Protein AF-E2RZS9-F1 (afdb_monomer)

Organism: NCBI:txid644957

Mean predicted aligned error: 4.1 Å

Radius of gyration: 18.21 Å; Cα contacts (8 Å, |Δi|>4): 85; chains: 1; bounding box: 42×23×46 Å

Structure (mmCIF, N/CA/C/O backbone):
data_AF-E2RZS9-F1
#
_entry.id   AF-E2RZS9-F1
#
loop_
_atom_site.group_PDB
_atom_site.id
_atom_site.type_symbol
_atom_site.label_atom_id
_atom_site.label_alt_id
_atom_site.label_comp_id
_atom_site.label_asym_id
_atom_site.label_entity_id
_atom_site.label_seq_id
_atom_site.pdbx_PDB_ins_code
_atom_site.Cartn_x
_atom_site.Cartn_y
_atom_site.Cartn_z
_atom_site.occupancy
_atom_site.B_iso_or_equiv
_atom_site.auth_seq_id
_atom_site.auth_comp_id
_atom_site.auth_asym_id
_atom_site.auth_atom_id
_atom_site.pdbx_PDB_model_num
ATOM 1 N N . MET A 1 1 ? 0.043 7.032 -14.639 1.00 73.88 1 MET A N 1
ATOM 2 C CA . MET A 1 1 ? 0.196 6.410 -15.979 1.00 73.88 1 MET A CA 1
ATOM 3 C C . MET A 1 1 ? 0.777 7.435 -16.951 1.00 73.88 1 MET A C 1
ATOM 5 O O . MET A 1 1 ? 0.590 8.620 -16.718 1.00 73.88 1 MET A O 1
ATOM 9 N N . THR A 1 2 ? 1.499 7.006 -17.994 1.00 92.00 2 THR A N 1
ATOM 10 C CA . THR A 1 2 ? 2.160 7.893 -18.980 1.00 92.00 2 THR A CA 1
ATOM 11 C C . THR A 1 2 ? 1.477 7.817 -20.345 1.00 92.00 2 THR A C 1
ATOM 13 O O . THR A 1 2 ? 0.987 6.758 -20.728 1.00 92.00 2 THR A O 1
ATOM 16 N N . ASN A 1 3 ? 1.484 8.920 -21.095 1.00 92.12 3 ASN A N 1
ATOM 17 C CA . ASN A 1 3 ? 0.992 8.988 -22.474 1.00 92.12 3 ASN A CA 1
ATOM 18 C C . ASN A 1 3 ? 2.070 8.670 -23.528 1.00 92.12 3 ASN A C 1
ATOM 20 O O . ASN A 1 3 ? 1.759 8.582 -24.712 1.00 92.12 3 ASN A O 1
ATOM 24 N N . ASN A 1 4 ? 3.335 8.496 -23.126 1.00 93.94 4 ASN A N 1
ATOM 25 C CA . ASN A 1 4 ? 4.421 8.143 -24.038 1.00 93.94 4 ASN A CA 1
ATOM 26 C C . ASN A 1 4 ? 5.435 7.224 -23.344 1.00 93.94 4 ASN A C 1
ATOM 28 O O . ASN A 1 4 ? 6.330 7.676 -22.627 1.00 93.94 4 ASN A O 1
ATOM 32 N N . ARG A 1 5 ? 5.301 5.915 -23.588 1.00 92.62 5 ARG A N 1
ATOM 33 C CA . ARG A 1 5 ? 6.156 4.880 -22.984 1.00 92.62 5 ARG A CA 1
ATOM 34 C C . ARG A 1 5 ? 7.629 5.032 -23.366 1.00 92.62 5 ARG A C 1
ATOM 36 O O . ARG A 1 5 ? 8.482 4.824 -22.510 1.00 92.62 5 ARG A O 1
ATOM 43 N N . ASN A 1 6 ? 7.928 5.432 -24.605 1.00 93.69 6 ASN A N 1
ATOM 44 C CA . ASN A 1 6 ? 9.306 5.581 -25.082 1.00 93.69 6 ASN A CA 1
ATOM 45 C C . ASN A 1 6 ? 10.021 6.729 -24.366 1.00 93.69 6 ASN A C 1
ATOM 47 O O . ASN A 1 6 ? 11.148 6.553 -23.906 1.00 93.69 6 ASN A O 1
ATOM 51 N N . ARG A 1 7 ? 9.344 7.876 -24.206 1.00 95.56 7 ARG A N 1
ATOM 52 C CA . ARG A 1 7 ? 9.889 9.012 -23.449 1.00 95.56 7 ARG A CA 1
ATOM 53 C C . ARG A 1 7 ? 10.149 8.624 -21.994 1.00 95.56 7 ARG A C 1
ATOM 55 O O . ARG A 1 7 ? 11.265 8.789 -21.515 1.00 95.56 7 ARG A O 1
ATOM 62 N N . THR A 1 8 ? 9.156 8.035 -21.326 1.00 95.69 8 THR A N 1
ATOM 63 C CA . THR A 1 8 ? 9.287 7.629 -19.920 1.00 95.69 8 THR A CA 1
ATOM 64 C C . THR A 1 8 ? 10.393 6.591 -19.720 1.00 95.69 8 THR A C 1
ATO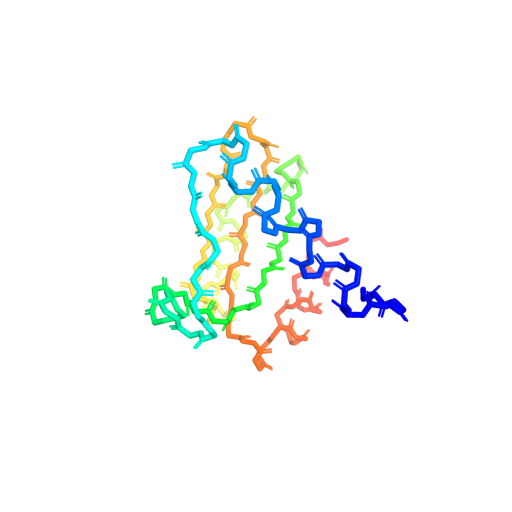M 66 O O . THR A 1 8 ? 11.180 6.720 -18.790 1.00 95.69 8 THR A O 1
ATOM 69 N N . ALA A 1 9 ? 10.523 5.591 -20.597 1.00 93.62 9 ALA A N 1
ATOM 70 C CA . ALA A 1 9 ? 11.586 4.591 -20.484 1.00 93.62 9 ALA A CA 1
ATOM 71 C C . ALA A 1 9 ? 12.994 5.208 -20.593 1.00 93.62 9 ALA A C 1
ATOM 73 O O . ALA A 1 9 ? 13.906 4.805 -19.869 1.00 93.62 9 ALA A O 1
ATOM 74 N N . SER A 1 10 ? 13.180 6.184 -21.485 1.00 95.69 10 SER A N 1
ATOM 75 C CA . SER A 1 10 ? 14.451 6.903 -21.626 1.00 95.69 10 SER A CA 1
ATOM 76 C C . SER A 1 10 ? 14.748 7.803 -20.424 1.00 95.69 10 SER A C 1
ATOM 78 O O . SER A 1 10 ? 15.871 7.789 -19.926 1.00 95.69 10 SER A O 1
ATOM 80 N N . GLU A 1 11 ? 13.749 8.527 -19.911 1.00 96.44 11 GLU A N 1
ATOM 81 C CA . GLU A 1 11 ? 13.883 9.358 -18.704 1.00 96.44 11 GLU A CA 1
ATOM 82 C C . GLU A 1 11 ? 14.259 8.520 -17.474 1.00 96.44 11 GLU A C 1
ATOM 84 O O . GLU A 1 11 ? 15.195 8.871 -16.756 1.00 96.44 11 GLU A O 1
ATOM 89 N N . ILE A 1 12 ? 13.599 7.374 -17.261 1.00 95.88 12 ILE A N 1
ATOM 90 C CA . ILE A 1 12 ? 13.908 6.472 -16.143 1.00 95.88 12 ILE A CA 1
ATOM 91 C C . ILE A 1 12 ? 15.335 5.926 -16.267 1.00 95.88 12 ILE A C 1
ATOM 93 O O . ILE A 1 12 ? 16.092 5.998 -15.301 1.00 95.88 12 ILE A O 1
ATOM 97 N N . ARG A 1 13 ? 15.754 5.455 -17.453 1.00 95.50 13 ARG A N 1
ATOM 98 C CA . ARG A 1 13 ? 17.143 5.007 -17.676 1.00 95.50 13 ARG A CA 1
ATOM 99 C C . ARG A 1 13 ? 18.159 6.094 -17.345 1.00 95.50 13 ARG A C 1
ATOM 101 O O . ARG A 1 13 ? 19.119 5.830 -16.626 1.00 95.50 13 ARG A O 1
ATOM 108 N N . TYR A 1 14 ? 17.918 7.316 -17.817 1.00 96.69 14 TYR A N 1
ATOM 109 C CA . TYR A 1 14 ? 18.792 8.451 -17.541 1.00 96.69 14 TYR A CA 1
ATOM 110 C C . TYR A 1 14 ? 18.916 8.748 -16.037 1.00 96.69 14 TYR A C 1
ATOM 112 O O . TYR A 1 14 ? 20.025 8.978 -15.551 1.00 96.69 14 TYR A O 1
ATOM 120 N N . ILE A 1 15 ? 17.811 8.695 -15.281 1.00 96.88 15 ILE A N 1
ATOM 121 C CA . ILE A 1 15 ? 17.818 8.898 -13.822 1.00 96.88 15 ILE A CA 1
ATOM 122 C C . ILE A 1 15 ? 18.706 7.861 -13.124 1.00 96.88 15 ILE A C 1
ATOM 124 O O . ILE A 1 15 ? 19.545 8.244 -12.305 1.00 96.88 15 ILE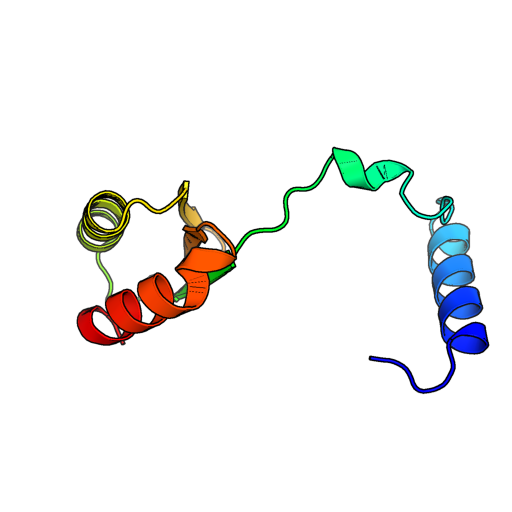 A O 1
ATOM 128 N N . PHE A 1 16 ? 18.564 6.575 -13.468 1.00 96.50 16 PHE A N 1
ATOM 129 C CA . PHE A 1 16 ? 19.397 5.506 -12.908 1.00 96.50 16 PHE A CA 1
ATOM 130 C C . PHE A 1 16 ? 20.881 5.731 -13.224 1.00 96.50 16 PHE A C 1
ATOM 132 O O . PHE A 1 16 ? 21.697 5.779 -12.301 1.00 96.50 16 PHE A O 1
ATOM 139 N N . SER A 1 17 ? 21.229 5.966 -14.495 1.00 96.62 17 SER A N 1
ATOM 140 C CA . SER A 1 17 ? 22.624 6.165 -14.909 1.00 96.62 17 SER A CA 1
ATOM 141 C C . SER A 1 17 ? 23.274 7.379 -14.238 1.00 96.62 17 SER A C 1
ATOM 143 O O . SER A 1 17 ? 24.416 7.294 -13.791 1.00 96.62 17 SER A O 1
ATOM 145 N N . ARG A 1 18 ? 22.547 8.496 -14.076 1.00 97.31 18 ARG A N 1
ATOM 146 C CA . ARG A 1 18 ? 23.059 9.705 -13.400 1.00 97.31 18 ARG A CA 1
ATOM 147 C C . ARG A 1 18 ? 23.378 9.474 -11.918 1.00 97.31 18 ARG A C 1
ATOM 149 O O . ARG A 1 18 ? 24.171 10.216 -11.342 1.00 97.31 18 ARG A O 1
ATOM 156 N N . LYS A 1 19 ? 22.751 8.478 -11.288 1.00 96.81 19 LYS A N 1
ATOM 157 C CA . LYS A 1 19 ? 22.968 8.102 -9.883 1.00 96.81 19 LYS A CA 1
ATOM 158 C C . LYS A 1 19 ? 23.858 6.863 -9.721 1.00 96.81 19 LYS A C 1
ATOM 160 O O . LYS A 1 19 ? 23.960 6.348 -8.615 1.00 96.81 19 LYS A O 1
ATOM 165 N N . GLY A 1 20 ? 24.515 6.410 -10.794 1.00 96.00 20 GLY A N 1
ATOM 166 C CA . GLY A 1 20 ? 25.425 5.260 -10.766 1.00 96.00 20 GLY A CA 1
ATOM 167 C C . GLY A 1 20 ? 24.729 3.894 -10.741 1.00 96.00 20 GLY A C 1
ATOM 168 O O . GLY A 1 20 ? 25.375 2.894 -10.450 1.00 96.00 20 GLY A O 1
ATOM 169 N N . GLY A 1 21 ? 23.426 3.841 -11.029 1.00 96.00 21 GLY A N 1
ATOM 170 C CA . GLY A 1 21 ? 22.651 2.606 -11.149 1.00 96.00 21 GLY A CA 1
ATOM 171 C C . GLY A 1 21 ? 22.309 2.256 -12.599 1.00 96.00 21 GLY A C 1
ATOM 172 O O . GLY A 1 21 ? 22.653 2.978 -13.537 1.00 96.00 21 GLY A O 1
ATOM 173 N N . ASN A 1 22 ? 21.573 1.158 -12.785 1.00 95.50 22 ASN A N 1
ATOM 174 C CA . ASN A 1 22 ? 21.065 0.735 -14.090 1.00 95.50 22 ASN A CA 1
ATOM 175 C C . ASN A 1 22 ? 19.611 0.250 -13.990 1.00 95.50 22 ASN A C 1
ATOM 177 O O . ASN A 1 22 ? 19.236 -0.390 -13.008 1.00 95.50 22 ASN A O 1
ATOM 181 N N . LEU A 1 23 ? 18.806 0.539 -15.015 1.00 95.25 23 LEU A N 1
ATOM 182 C CA . LEU A 1 23 ? 17.465 -0.024 -15.147 1.00 95.25 23 LEU A CA 1
ATOM 183 C C . LEU A 1 23 ? 17.589 -1.442 -15.713 1.00 95.25 23 LEU A C 1
ATOM 185 O O . LEU A 1 23 ? 18.005 -1.615 -16.858 1.00 95.25 23 LEU A O 1
ATOM 189 N N . GLY A 1 24 ? 17.231 -2.441 -14.910 1.00 93.06 24 GLY A N 1
ATOM 190 C CA . GLY A 1 24 ? 17.246 -3.839 -15.331 1.00 93.06 24 GLY A CA 1
ATOM 191 C C . GLY A 1 24 ? 16.106 -4.210 -16.283 1.00 93.06 24 GLY A C 1
ATOM 192 O O . GLY A 1 24 ? 15.217 -3.411 -16.590 1.00 93.06 24 GLY A O 1
ATOM 193 N N . GLU A 1 25 ? 16.137 -5.455 -16.749 1.00 94.31 25 GLU A N 1
ATOM 194 C CA . GLU A 1 25 ? 15.070 -6.026 -17.568 1.00 94.31 25 GLU A CA 1
ATOM 195 C C . GLU A 1 25 ? 13.779 -6.229 -16.766 1.00 94.31 25 GLU A C 1
ATOM 197 O O . GLU A 1 25 ? 13.772 -6.281 -15.533 1.00 94.31 25 GLU A O 1
ATOM 202 N N . THR A 1 26 ? 12.655 -6.354 -17.474 1.00 93.31 26 THR A N 1
ATOM 203 C CA . THR A 1 26 ? 11.365 -6.634 -16.835 1.00 93.31 26 THR A CA 1
ATOM 204 C C . THR A 1 26 ? 11.454 -7.914 -16.007 1.00 93.31 26 THR A C 1
ATOM 206 O O . THR A 1 26 ? 11.731 -8.983 -16.536 1.00 93.31 26 THR A O 1
ATOM 209 N N . GLY A 1 27 ? 11.202 -7.792 -14.703 1.00 93.12 27 GLY A N 1
ATOM 210 C CA . GLY A 1 27 ? 11.177 -8.918 -13.772 1.00 93.12 27 GLY A CA 1
ATOM 211 C C . GLY A 1 27 ? 12.463 -9.147 -12.972 1.00 93.12 27 GLY A C 1
ATOM 212 O O . GLY A 1 27 ? 12.402 -9.899 -12.002 1.00 93.12 27 GLY A O 1
ATOM 213 N N . CYS A 1 28 ? 13.579 -8.469 -13.280 1.00 95.75 28 CYS 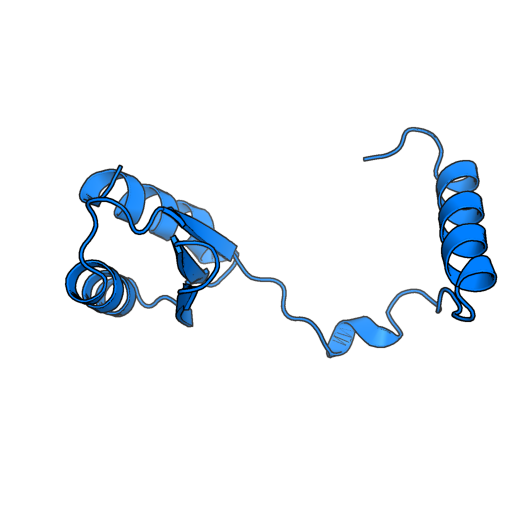A N 1
ATOM 214 C CA . CYS A 1 28 ? 14.899 -8.764 -12.694 1.00 95.75 28 CYS A CA 1
ATOM 215 C C . CYS A 1 28 ? 14.975 -8.703 -11.157 1.00 95.75 28 CYS A C 1
ATOM 217 O O . CYS A 1 28 ? 15.818 -9.365 -10.565 1.00 95.75 28 CYS A O 1
ATOM 219 N N . VAL A 1 29 ? 14.097 -7.928 -10.517 1.00 95.81 29 VAL A N 1
ATOM 220 C CA . VAL A 1 29 ? 13.977 -7.814 -9.052 1.00 95.81 29 VAL A CA 1
ATOM 221 C C . VAL A 1 29 ? 12.558 -8.094 -8.563 1.00 95.81 29 VAL A C 1
ATOM 223 O O . VAL A 1 29 ? 12.276 -7.931 -7.386 1.00 95.81 29 VAL A O 1
ATOM 226 N N . SER A 1 30 ? 11.646 -8.499 -9.454 1.00 95.19 30 SER A N 1
ATOM 227 C CA . SER A 1 30 ? 10.216 -8.633 -9.128 1.00 95.19 30 SER A CA 1
ATOM 228 C C . SER A 1 30 ? 9.943 -9.640 -8.012 1.00 95.19 30 SER A C 1
ATOM 230 O O . SER A 1 30 ? 9.067 -9.408 -7.194 1.00 95.19 30 SER A O 1
ATOM 232 N N . TYR A 1 31 ? 10.743 -10.702 -7.932 1.00 94.50 31 TYR A N 1
ATOM 233 C CA . TYR A 1 31 ? 10.641 -11.741 -6.907 1.00 94.50 31 TYR A CA 1
ATOM 234 C C . TYR A 1 31 ? 11.010 -11.264 -5.491 1.00 94.50 31 TYR A C 1
ATOM 236 O O . TYR A 1 31 ? 10.806 -12.005 -4.537 1.00 94.50 31 TYR A O 1
ATOM 244 N N . LEU A 1 32 ? 11.584 -10.063 -5.349 1.00 97.62 32 LEU A N 1
ATOM 245 C CA . LEU A 1 32 ? 11.889 -9.450 -4.053 1.00 97.62 32 LEU A CA 1
ATOM 246 C C . LEU A 1 32 ? 10.698 -8.674 -3.471 1.00 97.62 32 LEU A C 1
ATOM 248 O O . LEU A 1 32 ? 10.814 -8.143 -2.370 1.00 97.62 32 LEU A O 1
ATOM 252 N N . PHE A 1 33 ? 9.592 -8.554 -4.213 1.00 96.06 33 PHE A N 1
ATOM 253 C CA . PHE A 1 33 ? 8.449 -7.731 -3.834 1.00 96.06 33 PHE A CA 1
ATOM 254 C C . PHE A 1 33 ? 7.146 -8.521 -3.910 1.00 96.06 33 PHE A C 1
ATOM 256 O O . PHE A 1 33 ? 6.849 -9.154 -4.924 1.00 96.06 33 PHE A O 1
ATOM 263 N N . ASP A 1 34 ? 6.324 -8.370 -2.876 1.00 95.12 34 ASP A N 1
ATOM 264 C CA . ASP A 1 34 ? 4.950 -8.855 -2.858 1.00 95.12 34 ASP A CA 1
ATOM 265 C C . ASP A 1 34 ? 3.973 -7.741 -3.247 1.00 95.12 34 ASP A C 1
ATOM 267 O O . ASP A 1 34 ? 4.124 -6.577 -2.868 1.00 95.12 34 ASP A O 1
ATOM 271 N N . HIS A 1 35 ? 2.932 -8.098 -4.000 1.00 96.50 35 HIS A N 1
ATOM 272 C CA . HIS A 1 35 ? 1.811 -7.197 -4.245 1.00 96.50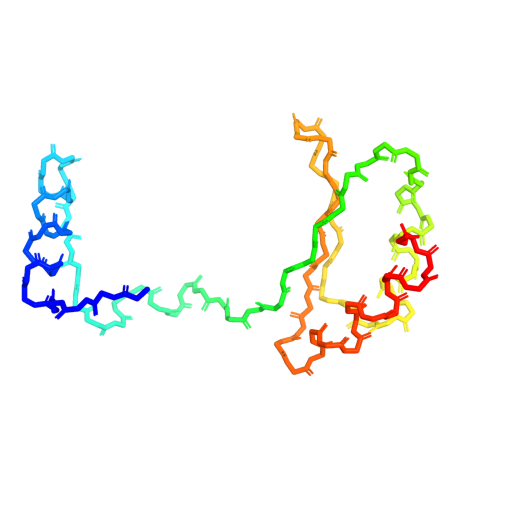 35 HIS A CA 1
ATOM 273 C C . HIS A 1 35 ? 0.829 -7.314 -3.078 1.00 96.50 35 HIS A C 1
ATOM 275 O O . HIS A 1 35 ? 0.240 -8.376 -2.871 1.00 96.50 35 HIS A O 1
ATOM 281 N N . VAL A 1 36 ? 0.657 -6.224 -2.329 1.00 97.50 36 VAL A N 1
ATOM 282 C CA . VAL A 1 36 ? -0.148 -6.162 -1.100 1.00 97.50 36 VAL A CA 1
ATOM 283 C C . VAL A 1 36 ? -1.059 -4.935 -1.100 1.00 97.50 36 VAL A C 1
ATOM 285 O O . VAL 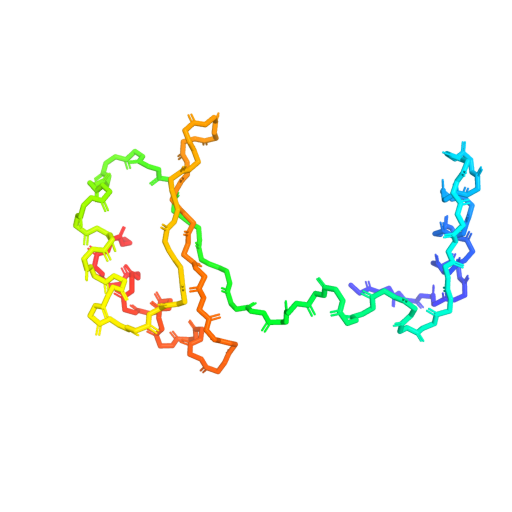A 1 36 ? -0.809 -3.957 -1.806 1.00 97.50 36 VAL A O 1
ATOM 288 N N . GLY A 1 37 ? -2.126 -4.983 -0.307 1.00 97.75 37 GLY A N 1
ATOM 289 C CA . GLY A 1 37 ? -2.901 -3.801 0.054 1.00 97.75 37 GLY A CA 1
ATOM 290 C C . GLY A 1 37 ? -2.225 -3.060 1.206 1.00 97.75 37 GLY A C 1
ATOM 291 O O . GLY A 1 37 ? -1.810 -3.695 2.172 1.00 97.75 37 GLY A O 1
ATOM 292 N N . LEU A 1 38 ? -2.141 -1.732 1.110 1.00 97.62 38 LEU A N 1
ATOM 293 C CA . LEU A 1 38 ? -1.552 -0.856 2.126 1.00 97.62 38 LEU A CA 1
ATOM 294 C C . LEU A 1 38 ? -2.589 0.187 2.552 1.00 97.62 38 LEU A C 1
ATOM 296 O O . LEU A 1 38 ? -3.081 0.947 1.716 1.00 97.62 38 LEU A O 1
ATOM 300 N N . ILE A 1 39 ? -2.928 0.218 3.837 1.00 97.31 39 ILE A N 1
ATOM 301 C CA . ILE A 1 39 ? -3.849 1.186 4.440 1.00 97.31 39 ILE A CA 1
ATOM 302 C C . ILE A 1 39 ? -3.071 1.946 5.510 1.00 97.31 39 ILE A C 1
ATOM 304 O O . ILE A 1 39 ? -2.347 1.340 6.294 1.00 97.31 39 ILE A O 1
ATOM 308 N N . VAL A 1 40 ? -3.190 3.272 5.521 1.00 96.75 40 VAL A N 1
ATOM 309 C CA . VAL A 1 40 ? -2.374 4.139 6.375 1.00 96.75 40 VAL A CA 1
ATOM 310 C C . VAL A 1 40 ? -3.274 5.103 7.132 1.00 96.75 40 VAL A C 1
ATOM 312 O O . VAL A 1 40 ? -4.068 5.817 6.519 1.00 96.75 40 VAL A O 1
ATOM 315 N N . TYR A 1 41 ? -3.119 5.132 8.451 1.00 95.75 41 TYR A N 1
ATOM 316 C CA . TYR A 1 41 ? -3.786 6.062 9.358 1.00 95.75 41 TYR A CA 1
ATOM 317 C C . TYR A 1 41 ? -2.761 6.978 10.017 1.00 95.75 41 TYR A C 1
ATOM 319 O O . TYR A 1 41 ? -1.619 6.580 10.237 1.00 95.75 41 TYR A O 1
ATOM 327 N N . LYS A 1 42 ? -3.175 8.198 10.367 1.00 95.56 42 LYS A N 1
ATOM 328 C CA . LYS A 1 42 ? -2.421 9.006 11.331 1.00 95.56 42 LYS A CA 1
ATOM 329 C C . LYS A 1 42 ? -2.567 8.383 12.715 1.00 95.56 42 LYS A C 1
ATOM 331 O O . LYS A 1 42 ? -3.653 7.927 13.055 1.00 95.56 42 LYS A O 1
ATOM 336 N N . ALA A 1 43 ? -1.497 8.389 13.499 1.00 93.94 43 ALA A N 1
ATOM 337 C CA . ALA A 1 43 ? -1.519 7.888 14.869 1.00 93.94 43 ALA A CA 1
ATOM 338 C C . ALA A 1 43 ? -2.343 8.787 15.807 1.00 93.94 43 ALA A C 1
ATOM 340 O O . ALA A 1 43 ? -2.878 8.334 16.815 1.00 93.94 43 ALA A O 1
ATOM 341 N N . GLU A 1 44 ? -2.476 10.071 15.466 1.00 93.38 44 GLU A N 1
ATOM 342 C CA . GLU A 1 44 ? -3.219 11.044 16.262 1.00 93.38 44 GLU A CA 1
ATOM 343 C C . GLU A 1 44 ? -4.672 10.601 16.510 1.00 93.38 44 GLU A C 1
ATOM 345 O O . GLU A 1 44 ? -5.455 10.417 15.579 1.00 93.38 44 GLU A O 1
ATOM 350 N N . GLY A 1 45 ? -5.035 10.463 17.788 1.00 88.81 45 GLY A N 1
ATOM 351 C CA . GLY A 1 45 ? -6.396 10.125 18.209 1.00 88.81 45 GLY A CA 1
ATOM 352 C C . GLY A 1 45 ? -6.778 8.650 18.060 1.00 88.81 45 GLY A C 1
ATOM 353 O O . GLY A 1 45 ? -7.910 8.298 18.384 1.00 88.81 45 GLY A O 1
ATOM 354 N N . ILE A 1 46 ? -5.857 7.787 17.625 1.00 93.50 46 ILE A N 1
ATOM 355 C CA . ILE A 1 46 ? -6.080 6.347 17.490 1.00 93.50 46 ILE A CA 1
ATOM 356 C C . ILE A 1 46 ? -5.142 5.617 18.450 1.00 93.50 46 ILE A C 1
ATOM 358 O O . ILE A 1 46 ? -3.947 5.880 18.490 1.00 93.50 46 ILE A O 1
ATOM 362 N N . ASN A 1 47 ? -5.676 4.686 19.239 1.00 94.62 47 ASN A N 1
ATOM 363 C CA . ASN A 1 47 ? -4.846 3.813 20.059 1.00 94.62 47 ASN A CA 1
ATOM 364 C C . ASN A 1 47 ? -4.300 2.663 19.194 1.00 94.62 47 ASN A C 1
ATOM 366 O O . ASN A 1 47 ? -5.072 1.951 18.547 1.00 94.62 47 ASN A O 1
ATOM 370 N N . PHE A 1 48 ? -2.977 2.474 19.192 1.00 95.00 48 PHE A N 1
ATOM 371 C CA . PHE A 1 48 ? -2.332 1.408 18.425 1.00 95.00 48 PHE A CA 1
ATOM 372 C C . PHE A 1 48 ? -2.837 0.009 18.794 1.00 95.00 48 PHE A C 1
ATOM 374 O O . PHE A 1 48 ? -3.054 -0.807 17.906 1.00 95.00 48 PHE A O 1
ATOM 381 N N . GLU A 1 49 ? -3.048 -0.278 20.077 1.00 96.06 49 GLU A N 1
ATOM 382 C CA . GLU A 1 49 ? -3.477 -1.594 20.558 1.00 96.06 49 GLU A CA 1
ATOM 383 C C . GLU A 1 49 ? -4.876 -1.949 20.035 1.00 96.06 49 GLU A C 1
ATOM 385 O O . GLU A 1 49 ? -5.097 -3.061 19.553 1.00 96.06 49 GLU A O 1
ATOM 390 N N . ASP A 1 50 ? -5.800 -0.984 20.021 1.00 96.12 50 ASP A N 1
ATOM 391 C CA . ASP A 1 50 ? -7.141 -1.167 19.452 1.00 96.12 50 ASP A CA 1
ATOM 392 C C . ASP A 1 50 ? -7.088 -1.444 17.944 1.00 96.12 50 ASP A C 1
ATOM 394 O O . ASP A 1 50 ? -7.814 -2.303 17.429 1.00 96.12 50 ASP A O 1
ATOM 398 N N . LEU A 1 51 ? -6.223 -0.719 17.231 1.00 96.25 51 LEU A N 1
ATOM 399 C CA . LEU A 1 51 ? -6.025 -0.870 15.793 1.00 96.25 51 LEU A CA 1
ATOM 400 C C . LEU A 1 51 ? -5.363 -2.213 15.456 1.00 96.25 51 LEU A C 1
ATOM 402 O O . LEU A 1 51 ? -5.803 -2.908 14.539 1.00 96.25 51 LEU A O 1
ATOM 406 N N . PHE A 1 52 ? -4.348 -2.600 16.225 1.00 97.31 52 PHE A N 1
ATOM 407 C CA . PHE A 1 52 ? -3.634 -3.866 16.107 1.00 97.31 52 PHE A CA 1
ATOM 408 C C . PHE A 1 52 ? -4.566 -5.057 16.338 1.00 97.31 52 PHE A C 1
ATOM 410 O O . PHE A 1 52 ? -4.658 -5.943 15.486 1.00 97.31 52 PHE A O 1
ATOM 417 N N . ASN A 1 53 ? -5.330 -5.039 17.433 1.00 97.38 53 ASN A N 1
ATOM 418 C CA . ASN A 1 53 ? -6.302 -6.084 17.746 1.00 97.38 53 ASN A CA 1
ATOM 419 C C . ASN A 1 53 ? -7.379 -6.197 16.661 1.00 97.38 53 ASN A C 1
ATOM 421 O O . ASN A 1 53 ? -7.737 -7.301 16.253 1.00 97.38 53 ASN A O 1
ATOM 425 N N . TYR A 1 54 ? -7.844 -5.068 16.118 1.00 97.44 54 TYR A N 1
ATOM 426 C CA . TYR A 1 54 ? -8.793 -5.090 15.005 1.00 97.44 54 TYR A CA 1
ATOM 427 C C . TYR A 1 54 ? -8.192 -5.656 13.712 1.00 97.44 54 TYR A C 1
ATOM 429 O O . TYR A 1 54 ? -8.869 -6.354 12.958 1.00 97.44 54 TYR A O 1
ATOM 437 N N . GLY A 1 55 ? -6.907 -5.398 13.462 1.00 97.06 55 GLY A N 1
ATOM 438 C CA . GLY A 1 55 ? -6.165 -6.032 12.377 1.00 97.06 55 GLY A CA 1
ATOM 439 C C . GLY A 1 55 ? -6.141 -7.556 12.500 1.00 97.06 55 GLY A C 1
ATOM 440 O O . GLY A 1 55 ? -6.379 -8.242 11.504 1.00 97.06 55 GLY A O 1
ATOM 441 N N . ILE A 1 56 ? -5.927 -8.082 13.711 1.00 97.19 56 ILE A N 1
ATOM 442 C CA . ILE A 1 56 ? -5.979 -9.527 13.981 1.00 97.19 56 ILE A CA 1
ATOM 443 C C . ILE A 1 56 ? -7.365 -10.090 13.654 1.00 97.19 56 ILE A C 1
ATOM 445 O O . ILE A 1 56 ? -7.457 -11.075 12.926 1.00 97.19 56 ILE A O 1
ATOM 449 N N . GLU A 1 57 ? -8.438 -9.457 14.137 1.00 96.94 57 GLU A N 1
ATOM 450 C CA . GLU A 1 57 ? -9.822 -9.889 13.871 1.00 96.94 57 GLU A CA 1
ATOM 451 C C . GLU A 1 57 ? -10.148 -9.958 12.372 1.00 96.94 57 GLU A C 1
ATOM 453 O O . GLU A 1 57 ? -10.945 -10.787 11.936 1.00 96.94 57 GLU A O 1
ATOM 458 N N . LEU A 1 58 ? -9.538 -9.079 11.575 1.00 97.00 58 LEU A N 1
ATOM 459 C CA . LEU A 1 58 ? -9.743 -9.006 10.131 1.00 97.00 58 LEU A CA 1
ATOM 460 C C . LEU A 1 58 ? -8.744 -9.833 9.316 1.00 97.00 58 LEU A C 1
ATOM 462 O O . LEU A 1 58 ? -8.841 -9.806 8.082 1.00 97.00 58 LEU A O 1
ATOM 466 N N . GLU A 1 59 ? -7.841 -10.555 9.983 1.00 96.44 59 GLU A N 1
ATOM 467 C CA . GLU A 1 59 ? -6.799 -11.396 9.386 1.00 96.44 59 GLU A CA 1
ATOM 468 C C . GLU A 1 59 ? -5.895 -10.613 8.417 1.00 96.44 59 GLU A C 1
ATOM 470 O O . GLU A 1 59 ? -5.579 -11.058 7.310 1.00 96.44 59 GLU A O 1
ATOM 475 N N . VAL A 1 60 ? -5.496 -9.397 8.807 1.00 97.88 60 VAL A N 1
ATOM 476 C CA . VAL A 1 60 ? -4.531 -8.609 8.025 1.00 97.88 60 VAL A CA 1
ATOM 477 C C . VAL A 1 60 ? -3.130 -9.224 8.119 1.00 97.88 60 VAL A C 1
ATOM 479 O O . VAL A 1 60 ? -2.802 -9.931 9.068 1.00 97.88 60 VAL A O 1
ATOM 482 N N . LEU A 1 61 ? -2.281 -8.953 7.128 1.00 97.50 61 LEU A N 1
ATOM 483 C CA . LEU A 1 61 ? -0.934 -9.526 7.057 1.00 97.50 61 LEU A CA 1
ATOM 484 C C . LEU A 1 61 ? 0.017 -8.897 8.075 1.00 97.50 61 LEU A C 1
ATOM 486 O O . LEU A 1 61 ? 0.904 -9.579 8.580 1.00 97.50 61 LEU A O 1
ATOM 490 N N . ASN A 1 62 ? -0.122 -7.594 8.326 1.00 97.69 62 ASN A N 1
ATOM 491 C CA . ASN A 1 62 ? 0.751 -6.869 9.239 1.00 97.69 62 ASN A CA 1
ATOM 492 C C . ASN A 1 62 ? 0.101 -5.572 9.735 1.00 97.69 62 ASN A C 1
ATOM 494 O O . ASN A 1 62 ? -0.688 -4.960 9.010 1.00 97.69 62 ASN A O 1
ATOM 498 N N . VAL A 1 63 ? 0.487 -5.136 10.932 1.00 97.50 63 VAL A N 1
ATOM 499 C CA . VAL A 1 63 ? 0.157 -3.828 11.504 1.00 97.50 63 VAL A CA 1
ATOM 500 C C . VAL A 1 63 ? 1.416 -3.274 12.165 1.00 97.50 63 VAL A C 1
ATOM 502 O O . VAL A 1 63 ? 1.956 -3.885 13.084 1.00 97.50 63 VAL A O 1
ATOM 505 N N . GLU A 1 64 ? 1.872 -2.114 11.708 1.00 96.69 64 GLU A N 1
ATOM 506 C CA . GLU A 1 64 ? 3.103 -1.474 12.172 1.00 96.69 64 GLU A CA 1
ATOM 507 C C . GLU A 1 64 ? 2.853 -0.037 12.624 1.00 96.69 64 GLU A C 1
ATOM 509 O O . GLU A 1 64 ? 2.057 0.696 12.033 1.00 96.69 64 GLU A O 1
ATOM 514 N N . GLU A 1 65 ? 3.588 0.381 13.651 1.00 95.62 65 GLU A N 1
ATOM 515 C CA . GLU A 1 65 ? 3.668 1.770 14.093 1.00 95.62 65 GLU A CA 1
ATOM 516 C C . GLU A 1 65 ? 4.947 2.417 13.553 1.00 95.62 65 GLU A C 1
ATOM 518 O O . GLU A 1 65 ? 6.069 2.043 13.909 1.00 95.62 65 GLU A O 1
ATOM 523 N N . ASN A 1 66 ? 4.787 3.429 12.700 1.00 92.62 66 ASN A N 1
ATOM 524 C CA . ASN A 1 66 ? 5.886 4.270 12.254 1.00 92.62 66 ASN A CA 1
ATOM 525 C C . ASN A 1 66 ? 5.994 5.510 13.149 1.00 92.62 66 ASN A C 1
ATOM 527 O O . ASN A 1 66 ? 5.475 6.581 12.833 1.00 92.62 66 ASN A O 1
ATOM 531 N N . ASN A 1 67 ? 6.747 5.365 14.240 1.00 86.69 67 ASN A N 1
ATOM 532 C CA . ASN A 1 67 ? 6.988 6.419 15.231 1.00 86.69 67 ASN A CA 1
ATOM 533 C C . ASN A 1 67 ? 7.608 7.707 14.667 1.00 86.69 67 ASN A C 1
ATOM 535 O O . ASN A 1 67 ? 7.478 8.764 15.273 1.00 86.69 67 ASN A O 1
ATOM 539 N N . LYS A 1 68 ? 8.321 7.645 13.534 1.00 89.69 68 LYS A N 1
ATOM 540 C CA . LYS A 1 68 ? 8.948 8.839 12.940 1.00 89.69 68 LYS A CA 1
ATOM 541 C C . LYS A 1 68 ? 7.962 9.683 12.149 1.00 89.69 68 LYS A C 1
ATOM 543 O O . LYS A 1 68 ? 8.144 10.892 12.055 1.00 89.69 68 LYS A O 1
ATOM 548 N N . GLU A 1 69 ? 6.983 9.031 11.534 1.00 90.44 69 GLU A N 1
ATOM 549 C CA . GLU A 1 69 ? 5.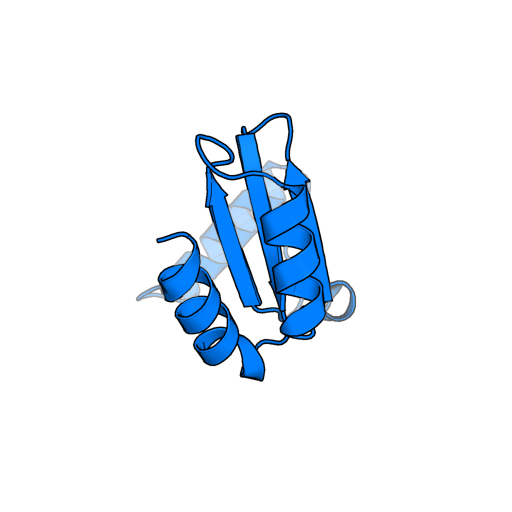996 9.67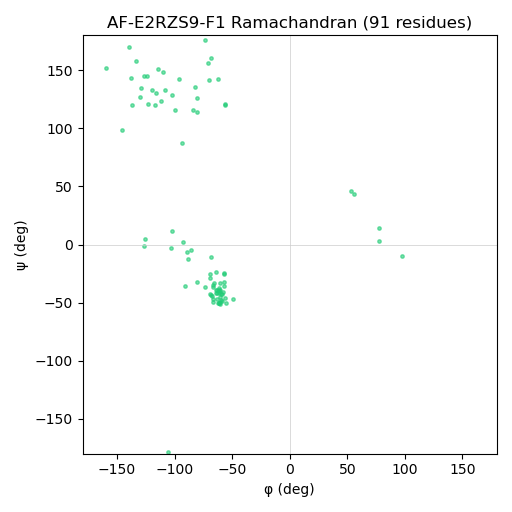5 10.667 1.00 90.44 69 GLU A CA 1
ATOM 550 C C . GLU A 1 69 ? 4.640 9.845 11.363 1.00 90.44 69 GLU A C 1
ATOM 552 O O . GLU A 1 69 ? 3.744 10.446 10.780 1.00 90.44 69 GLU A O 1
ATOM 557 N N . GLU A 1 70 ? 4.503 9.352 12.602 1.00 94.56 70 GLU A N 1
ATOM 558 C CA . GLU A 1 70 ? 3.251 9.325 13.372 1.00 94.56 70 GLU A CA 1
ATOM 559 C C . GLU A 1 70 ? 2.122 8.652 12.575 1.00 94.56 70 GLU A C 1
ATOM 561 O O . GLU A 1 70 ? 1.002 9.159 12.471 1.00 94.56 70 GLU A O 1
ATOM 566 N N . LEU A 1 71 ? 2.438 7.498 11.974 1.00 96.44 71 LEU A N 1
ATOM 567 C CA . LEU A 1 71 ? 1.521 6.723 11.139 1.00 96.44 71 LEU A CA 1
ATOM 568 C C . LEU A 1 71 ? 1.365 5.293 11.650 1.00 96.44 71 LEU A C 1
ATOM 570 O O . LEU A 1 71 ? 2.334 4.655 12.060 1.00 96.44 71 LEU A O 1
ATOM 574 N N . TYR A 1 72 ? 0.157 4.765 11.501 1.00 96.88 72 TYR A N 1
ATOM 575 C CA . TYR A 1 72 ? -0.128 3.339 11.586 1.00 96.88 72 TYR A CA 1
ATOM 576 C C . TYR A 1 72 ? -0.296 2.770 10.186 1.00 96.88 72 TYR A C 1
ATOM 578 O O . TYR A 1 72 ? -1.049 3.305 9.369 1.00 96.88 72 TYR A O 1
ATOM 586 N N . VAL A 1 73 ? 0.422 1.687 9.907 1.00 97.44 73 VAL A N 1
ATOM 587 C CA . VAL A 1 73 ? 0.478 1.050 8.594 1.00 97.44 73 VAL A CA 1
ATOM 588 C C . VAL A 1 73 ? -0.091 -0.353 8.703 1.00 97.44 73 VAL A C 1
ATOM 590 O O . VAL A 1 73 ? 0.422 -1.189 9.438 1.00 97.44 73 VAL A O 1
ATOM 593 N N . ILE A 1 74 ? -1.149 -0.615 7.945 1.00 98.00 74 ILE A N 1
ATOM 594 C CA . ILE A 1 74 ? -1.820 -1.907 7.880 1.00 98.00 74 ILE A CA 1
ATOM 595 C C . ILE A 1 74 ? -1.571 -2.503 6.501 1.00 98.00 74 ILE A C 1
ATOM 597 O O . ILE A 1 74 ? -1.913 -1.904 5.477 1.00 98.00 74 ILE A O 1
ATOM 601 N N . THR A 1 75 ? -1.010 -3.705 6.475 1.00 98.31 75 THR A N 1
ATOM 602 C CA . THR A 1 75 ? -0.766 -4.468 5.251 1.00 98.31 75 THR A CA 1
ATOM 603 C C . THR A 1 75 ? -1.737 -5.637 5.184 1.00 98.31 75 THR A C 1
ATOM 605 O O . THR A 1 75 ? -1.911 -6.364 6.157 1.00 98.31 75 THR A O 1
ATOM 608 N N . CYS A 1 76 ? -2.372 -5.854 4.036 1.00 98.19 76 CYS A N 1
ATOM 609 C CA . CYS A 1 76 ? -3.325 -6.944 3.819 1.00 98.19 76 CYS A CA 1
ATOM 610 C C . CYS A 1 76 ? -3.152 -7.582 2.434 1.00 98.19 76 CYS A C 1
ATOM 612 O O . CYS A 1 76 ? -2.432 -7.069 1.573 1.00 98.19 76 CYS A O 1
ATOM 614 N N . GLY A 1 77 ? -3.822 -8.709 2.198 1.00 97.81 77 GLY A N 1
ATOM 615 C CA . GLY A 1 77 ? -3.904 -9.288 0.861 1.00 97.81 77 GLY A CA 1
ATOM 616 C C . GLY A 1 77 ? -4.607 -8.337 -0.113 1.00 97.81 77 GLY A C 1
ATOM 617 O O . GLY A 1 77 ? -5.590 -7.685 0.230 1.00 97.81 77 GLY A O 1
ATOM 618 N N . VAL A 1 78 ? -4.151 -8.281 -1.368 1.00 97.56 78 VAL A N 1
ATOM 619 C CA . VAL A 1 78 ? -4.741 -7.399 -2.404 1.00 97.56 78 VAL A CA 1
ATOM 620 C C . VAL A 1 78 ? -6.236 -7.665 -2.598 1.00 97.56 78 VAL A C 1
ATOM 622 O O . VAL A 1 78 ? -7.009 -6.741 -2.837 1.00 97.56 78 VAL A O 1
ATOM 625 N N . LYS A 1 79 ? -6.652 -8.931 -2.479 1.00 97.44 79 LYS A N 1
ATOM 626 C CA . LYS A 1 79 ? -8.059 -9.343 -2.598 1.00 97.44 79 LYS A CA 1
ATOM 627 C C . LYS A 1 79 ? -8.913 -8.850 -1.428 1.00 97.44 79 LYS A C 1
ATOM 629 O O . LYS A 1 79 ? -10.098 -8.598 -1.614 1.00 97.44 79 LYS A O 1
ATOM 634 N N . ASP A 1 80 ? -8.303 -8.684 -0.259 1.00 97.31 80 ASP A N 1
ATOM 635 C CA . ASP A 1 80 ? -8.964 -8.253 0.971 1.00 97.31 80 ASP A CA 1
ATOM 636 C C . ASP A 1 80 ? -9.004 -6.734 1.127 1.00 97.31 80 ASP A C 1
ATOM 638 O O . ASP A 1 80 ? -9.759 -6.234 1.957 1.00 97.31 80 ASP A O 1
ATOM 642 N N . PHE A 1 81 ? -8.249 -5.989 0.312 1.00 98.06 81 PHE A N 1
ATOM 643 C CA . PHE A 1 81 ? -8.078 -4.543 0.455 1.00 98.06 81 PHE A CA 1
ATOM 644 C C . PHE A 1 81 ? -9.398 -3.780 0.619 1.00 98.06 81 PHE A C 1
ATOM 646 O O . PHE A 1 81 ? -9.513 -2.958 1.522 1.00 98.06 81 PHE A O 1
ATOM 653 N N . GLY A 1 82 ? -10.408 -4.065 -0.211 1.00 97.62 82 GLY A N 1
ATOM 654 C CA . GLY A 1 82 ? -11.715 -3.406 -0.107 1.00 97.62 82 GLY A CA 1
ATOM 655 C C . GLY A 1 82 ? -12.406 -3.682 1.232 1.00 97.62 82 GLY A C 1
ATOM 656 O O . GLY A 1 82 ? -12.786 -2.745 1.927 1.00 97.62 82 GLY A O 1
ATOM 657 N N . ARG A 1 83 ? -12.486 -4.962 1.625 1.00 97.62 83 ARG A N 1
ATOM 658 C CA . ARG A 1 83 ? -13.090 -5.405 2.892 1.00 97.62 83 ARG A CA 1
ATOM 659 C C . ARG A 1 83 ? -12.386 -4.777 4.094 1.00 97.62 83 ARG A C 1
ATOM 661 O O . ARG A 1 83 ? -13.053 -4.247 4.976 1.00 97.62 83 ARG A O 1
ATOM 668 N N . VAL A 1 84 ? -11.054 -4.840 4.125 1.00 97.75 84 VAL A N 1
ATOM 669 C CA . VAL A 1 84 ? -10.244 -4.320 5.235 1.00 97.75 84 VAL A CA 1
ATOM 670 C C . VAL A 1 84 ? -10.364 -2.800 5.308 1.00 97.75 84 VAL A C 1
ATOM 672 O O . VAL A 1 84 ? -10.648 -2.272 6.376 1.00 97.75 84 VAL A O 1
ATOM 675 N N . ARG A 1 85 ? -10.239 -2.089 4.180 1.00 97.75 85 ARG A N 1
ATOM 676 C CA . ARG A 1 85 ? -10.409 -0.630 4.132 1.00 97.75 85 ARG A CA 1
ATOM 677 C C . ARG A 1 85 ? -11.764 -0.205 4.686 1.00 97.75 85 ARG A C 1
ATOM 679 O O . ARG A 1 85 ? -11.809 0.680 5.530 1.00 97.75 85 ARG A O 1
ATOM 686 N N . ASP A 1 86 ? -12.850 -0.817 4.220 1.00 98.00 86 ASP A N 1
ATOM 687 C CA . ASP A 1 86 ? -14.205 -0.414 4.612 1.00 98.00 86 ASP A CA 1
ATOM 688 C C . ASP A 1 86 ? -14.467 -0.695 6.099 1.00 98.00 86 ASP A C 1
ATOM 690 O O . ASP A 1 86 ? -15.085 0.117 6.791 1.00 98.00 86 ASP A O 1
ATOM 694 N N . ALA A 1 87 ? -13.932 -1.802 6.617 1.00 97.31 87 ALA A N 1
ATOM 695 C CA . ALA A 1 87 ? -14.024 -2.157 8.027 1.00 97.31 87 ALA A CA 1
ATOM 696 C C . ALA A 1 87 ? -13.244 -1.177 8.923 1.00 97.31 87 ALA A C 1
ATOM 698 O O . ALA A 1 87 ? -13.799 -0.628 9.876 1.00 97.31 87 ALA A O 1
ATOM 699 N N . PHE A 1 88 ? -11.983 -0.887 8.583 1.00 96.00 88 PHE A N 1
ATOM 700 C CA . PHE A 1 88 ? -11.166 0.087 9.314 1.00 96.00 88 PHE A CA 1
ATOM 701 C C . PHE A 1 88 ? -11.743 1.503 9.224 1.00 96.00 88 PHE A C 1
ATOM 703 O O . PHE A 1 88 ? -11.765 2.212 10.226 1.00 96.00 88 PHE A O 1
ATOM 710 N N . TYR A 1 89 ? -12.270 1.905 8.064 1.00 95.50 89 TYR A N 1
ATOM 711 C CA . TYR A 1 89 ? -12.920 3.205 7.899 1.00 95.50 89 TYR A CA 1
ATOM 712 C C . TYR A 1 89 ? -14.169 3.331 8.773 1.00 95.50 89 TYR A C 1
ATOM 714 O O . TYR A 1 89 ? -14.385 4.360 9.393 1.00 95.50 89 TYR A O 1
ATOM 722 N N . THR A 1 90 ? -14.959 2.266 8.896 1.00 96.25 90 THR A N 1
ATOM 723 C CA . THR A 1 90 ? -16.150 2.285 9.757 1.00 96.25 90 THR A CA 1
ATOM 724 C C . THR A 1 90 ? -15.799 2.435 11.243 1.00 96.25 90 THR A C 1
ATOM 726 O O . THR A 1 90 ? -16.568 3.033 11.992 1.00 96.25 90 THR A O 1
ATOM 729 N N . LYS A 1 91 ? -14.659 1.885 11.687 1.00 93.81 91 LYS A N 1
ATOM 730 C CA . LYS A 1 91 ? -14.255 1.874 13.104 1.00 93.81 91 LYS A CA 1
ATOM 731 C C . LYS A 1 91 ? -13.399 3.078 13.517 1.00 93.81 91 LYS A C 1
ATOM 733 O O . LYS A 1 91 ? -13.524 3.530 14.651 1.00 93.81 91 LYS A O 1
ATOM 738 N N . PHE A 1 92 ? -12.536 3.566 12.627 1.00 92.00 92 PHE A N 1
ATOM 739 C CA . PHE A 1 92 ? -11.512 4.582 12.919 1.00 92.00 92 PHE A CA 1
ATOM 740 C C . PHE A 1 92 ? -11.556 5.808 11.989 1.00 92.00 92 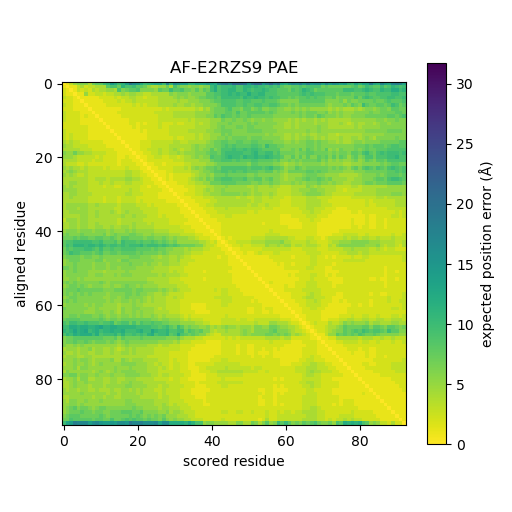PHE A C 1
ATOM 742 O O . PHE A 1 92 ? -10.692 6.678 12.101 1.00 92.00 92 PHE A O 1
ATOM 749 N N . GLY A 1 93 ? -12.471 5.834 11.014 1.00 80.19 93 GLY A N 1
ATOM 750 C CA . GLY A 1 93 ? -12.612 6.912 10.027 1.00 80.19 93 GLY A CA 1
ATOM 751 C C . GLY A 1 93 ? -13.550 8.035 10.442 1.00 80.19 93 GLY A C 1
ATOM 752 O O . GLY A 1 93 ? -14.289 7.883 11.440 1.00 80.19 93 GLY A O 1
#

Secondary structure (DSSP, 8-state):
--S-HHHHHHHHHHHHHHTT-----TTTTGGG---EEEEEEESTT--HHHHHHHHHHTT-SEEEEETTTTEEEEEEETTTHHHHHHHHHHHH-

Solvent-accessible surface area (backbone atoms only — not comparable to full-atom values): 5702 Å² total; per-residue (Å²): 141,79,97,47,67,69,60,51,54,52,53,54,39,50,55,28,48,78,70,76,46,75,74,75,63,94,64,77,64,50,89,80,59,83,86,60,24,80,48,7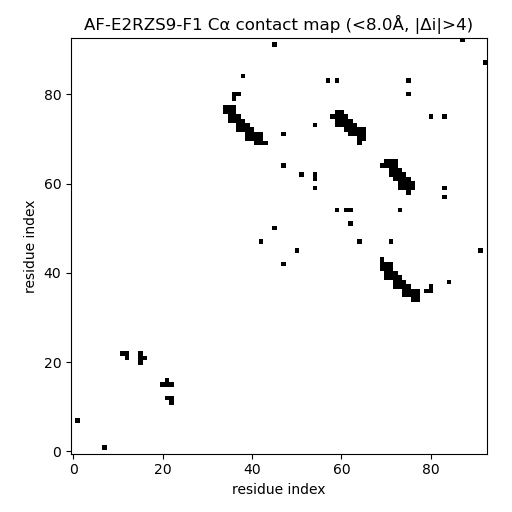8,44,66,37,78,97,52,61,65,68,63,52,45,53,50,36,58,78,68,67,44,74,43,70,47,78,40,81,89,76,45,29,35,43,37,33,28,53,57,89,45,34,66,63,52,50,54,52,50,42,74,75,75,98

Foldseek 3Di:
DDPDPVVVVVVVQVVQVVVVHGDDDPPPCVVVDDDKAKDKDQLPPDDQVVVQVVLVVLVWPDWDQDPVRNMIITIHHPVCNVVSVVSCVVVPD

Nearest PDB structures (foldseek):
  1lfp-assembly1_A  TM=9.356E-01  e=6.269E-07  Aquifex aeolicus
  4qvz-assembly2_B  TM=6.806E-01  e=4.325E-01  Homo sapiens
  4qvz-assembly1_A  TM=6.688E-01  e=6.023E-01  Homo sapiens
  8co1-assembly1_O1  TM=5.185E-01  e=3.546E-01  Deinococcus radiodurans R1 = ATCC 13939 = DSM 20539
  6q8y-assembly1_z  TM=2.960E-01  e=1.602E-01  Saccharomyces cerevisiae

InterPro domains:
  IPR002876 Transcriptional regulator TACO1-like [PTHR12532] (1-88)
  IPR026564 Transcriptional regulator TACO1-like, domain 3 [G3DSA:3.30.70.980] (1-90)
  IPR029072 YebC-like [SSF75625] (1-89)
  IPR048300 TACO1/YebC-like, second and third domains [PF01709] (1-91)

pLDDT: mean 95.3, std 3.49, range [73.88, 98.31]

Sequence (93 aa):
MTNNRNRTASEIRYIFSRKGGNLGETGCVSYLFDHVGLIVYKAEGINFEDLFNYGIELEVLNVEENNKEELYVITCGVKDFGRVRDAFYTKFG